Protein AF-A0A9W4UK30-F1 (afdb_monomer_lite)

pLDDT: mean 81.19, std 17.5, range [40.94, 96.38]

Organism: NCBI:txid1303443

InterPro domains:
  IPR059548 C2H2-type transcription factor zfpA, C-terminal domain [PF28332] (1-54)

Radius of gyration: 17.82 Å; chains: 1; bounding box: 58×20×37 Å

Secondary structure (DSSP, 8-state):
--EEEEEEEEEETTEEEEEEEEEEESTT--EEEPTTSS-EEEHHHHHHHHHHHHHHHS-HHHH----TT--TT-GGGHHHHHHHH--

Foldseek 3Di:
DDKDWDWAWADDVLFTQDTDTDIDDPVPWDWAADPVNPGTDTPVNVVSVVVNVCSVPDDCVRSDDGDSPPPVVDPVVVVVVVVVVVD

Structure (mmCIF, N/CA/C/O backbone):
data_AF-A0A9W4UK30-F1
#
_entry.id   AF-A0A9W4UK30-F1
#
loop_
_atom_site.group_PDB
_atom_site.id
_atom_site.type_symbol
_atom_site.label_atom_id
_atom_site.label_alt_id
_atom_site.label_comp_id
_atom_site.label_asym_id
_atom_site.label_entity_id
_atom_site.label_seq_id
_atom_site.pdbx_PDB_ins_code
_atom_site.Cartn_x
_atom_site.Cartn_y
_atom_site.Cartn_z
_atom_site.occupancy
_atom_site.B_iso_or_equiv
_atom_site.auth_seq_id
_atom_site.auth_comp_id
_atom_site.auth_asym_id
_atom_site.auth_atom_id
_atom_site.pdbx_PDB_model_num
ATOM 1 N N . MET A 1 1 ? 0.553 10.752 22.414 1.00 57.06 1 MET A N 1
ATOM 2 C CA . MET A 1 1 ? 0.779 10.448 20.989 1.00 57.06 1 MET A CA 1
ATOM 3 C C . MET A 1 1 ? 0.736 8.933 20.794 1.00 57.06 1 MET A C 1
ATOM 5 O O . MET A 1 1 ? 1.702 8.254 21.125 1.00 57.06 1 MET A O 1
ATOM 9 N N . LYS A 1 2 ? -0.404 8.370 20.369 1.00 79.19 2 LYS A N 1
ATOM 10 C CA . LYS A 1 2 ? -0.545 6.922 20.117 1.00 79.19 2 LYS A CA 1
ATOM 11 C C . LYS A 1 2 ? -0.440 6.654 18.613 1.00 79.19 2 LYS A C 1
ATOM 13 O O . LYS A 1 2 ? -1.425 6.303 17.977 1.00 79.19 2 LYS A O 1
ATOM 18 N N . MET A 1 3 ? 0.760 6.793 18.053 1.00 86.69 3 MET A N 1
ATOM 19 C CA . MET A 1 3 ? 0.989 6.501 16.634 1.00 86.69 3 MET A CA 1
ATOM 20 C C . MET A 1 3 ? 0.840 5.013 16.319 1.00 86.69 3 MET A C 1
ATOM 22 O O . MET A 1 3 ? 1.280 4.150 17.082 1.00 86.69 3 MET A O 1
ATOM 26 N N . LYS A 1 4 ? 0.261 4.715 15.158 1.00 88.56 4 LYS A N 1
ATOM 27 C CA . LYS A 1 4 ? 0.246 3.387 14.546 1.00 88.56 4 LYS A CA 1
ATOM 28 C C . LYS A 1 4 ? 1.273 3.367 13.420 1.00 88.56 4 LYS A C 1
ATOM 30 O O . LYS A 1 4 ? 1.177 4.158 12.486 1.00 88.56 4 LYS A O 1
ATOM 35 N N . LYS A 1 5 ? 2.240 2.453 13.517 1.00 91.75 5 LYS A N 1
ATOM 36 C CA . LYS A 1 5 ? 3.227 2.200 12.463 1.00 91.75 5 LYS A CA 1
ATOM 37 C C . LYS A 1 5 ? 2.707 1.142 11.496 1.00 91.75 5 LYS A C 1
ATOM 39 O O . LYS A 1 5 ? 2.195 0.112 11.936 1.00 91.75 5 LYS A O 1
ATOM 44 N N . ARG A 1 6 ? 2.878 1.368 10.196 1.00 92.06 6 ARG A N 1
ATOM 45 C CA . ARG A 1 6 ? 2.689 0.372 9.136 1.00 92.06 6 ARG A CA 1
ATOM 46 C C . ARG A 1 6 ? 3.873 0.437 8.189 1.00 92.06 6 ARG A C 1
ATOM 48 O O . ARG A 1 6 ? 4.112 1.467 7.575 1.00 92.06 6 ARG A O 1
ATOM 55 N N . VAL A 1 7 ? 4.571 -0.683 8.053 1.00 93.56 7 VAL A N 1
ATOM 56 C CA . VAL A 1 7 ? 5.577 -0.842 7.004 1.00 93.56 7 VAL A CA 1
ATOM 57 C C . VAL A 1 7 ? 4.848 -1.278 5.739 1.00 93.56 7 VAL A C 1
ATOM 59 O O . VAL A 1 7 ? 4.218 -2.335 5.729 1.00 93.56 7 VAL A O 1
ATOM 62 N N . MET A 1 8 ? 4.888 -0.454 4.698 1.00 93.00 8 MET A N 1
ATOM 63 C CA . MET A 1 8 ? 4.346 -0.767 3.380 1.00 93.00 8 MET A CA 1
ATOM 64 C C . MET A 1 8 ? 5.496 -1.155 2.452 1.00 93.00 8 MET A C 1
ATOM 66 O O . MET A 1 8 ? 6.464 -0.412 2.325 1.00 93.00 8 MET A O 1
ATOM 70 N N . CYS A 1 9 ? 5.377 -2.294 1.775 1.00 92.38 9 CYS A N 1
ATOM 71 C CA . CYS A 1 9 ? 6.290 -2.695 0.707 1.00 92.38 9 CYS A CA 1
ATOM 72 C C . CYS A 1 9 ? 5.476 -2.913 -0.567 1.00 92.38 9 CYS A C 1
ATOM 74 O O . CYS A 1 9 ? 4.523 -3.691 -0.550 1.00 92.38 9 CYS A O 1
ATOM 76 N N . VAL A 1 10 ? 5.855 -2.241 -1.650 1.00 92.00 10 VAL A N 1
ATOM 77 C CA . VAL A 1 10 ? 5.179 -2.336 -2.948 1.00 92.00 10 VAL A CA 1
ATOM 78 C C . VAL A 1 10 ? 6.095 -3.059 -3.921 1.00 92.00 10 VAL A C 1
ATOM 80 O O . VAL A 1 10 ? 7.282 -2.733 -4.019 1.00 92.00 10 VAL A O 1
ATOM 83 N N . TYR A 1 11 ? 5.54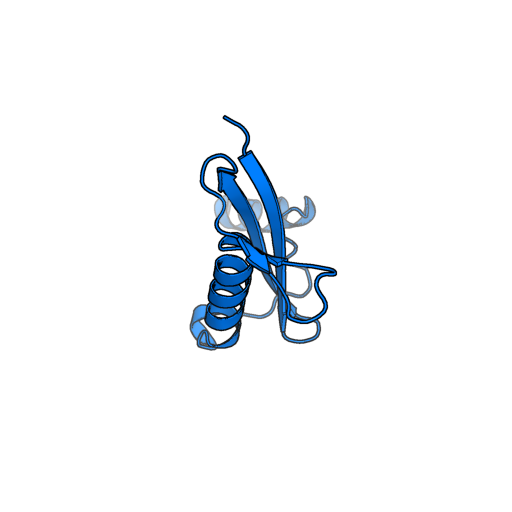4 -4.048 -4.618 1.00 90.62 11 TYR A N 1
ATOM 84 C CA . TYR A 1 11 ? 6.272 -4.906 -5.545 1.00 90.62 11 TYR A CA 1
ATOM 85 C C . TYR A 1 11 ? 5.572 -4.951 -6.895 1.00 90.62 11 TYR A C 1
ATOM 87 O O . TYR A 1 11 ? 4.354 -5.071 -6.944 1.00 90.62 11 TYR A O 1
ATOM 95 N N . ASP A 1 12 ? 6.352 -4.918 -7.967 1.00 88.44 12 ASP A N 1
ATOM 96 C CA . ASP A 1 12 ? 5.921 -5.165 -9.339 1.00 88.44 12 ASP A CA 1
ATOM 97 C C . ASP A 1 12 ? 6.571 -6.473 -9.811 1.00 88.44 12 ASP A C 1
ATOM 99 O O . ASP A 1 12 ? 7.757 -6.528 -10.147 1.00 88.44 12 ASP A O 1
ATOM 103 N N . GLY A 1 13 ? 5.838 -7.581 -9.677 1.00 88.38 13 GLY A N 1
ATOM 104 C CA . GLY A 1 13 ? 6.409 -8.924 -9.789 1.00 88.38 13 GLY A CA 1
ATOM 105 C C . GLY A 1 13 ? 7.506 -9.169 -8.742 1.00 88.38 13 GLY A C 1
ATOM 106 O O . GLY A 1 13 ? 7.265 -9.068 -7.541 1.00 88.38 13 GLY A O 1
ATOM 107 N N . GLN A 1 14 ? 8.719 -9.506 -9.194 1.00 86.00 14 GLN A N 1
ATOM 108 C CA . GLN A 1 14 ? 9.891 -9.709 -8.323 1.00 86.00 14 GLN A CA 1
ATOM 109 C C . GLN A 1 14 ? 10.579 -8.397 -7.918 1.00 86.00 14 GLN A C 1
ATOM 111 O O . GLN A 1 14 ? 11.392 -8.374 -6.993 1.00 86.00 14 GLN A O 1
ATOM 116 N N . ARG A 1 15 ? 10.280 -7.294 -8.607 1.00 86.00 15 ARG A N 1
ATOM 117 C CA . ARG A 1 15 ? 10.903 -5.999 -8.357 1.00 86.00 15 ARG A CA 1
ATOM 118 C C . ARG A 1 15 ? 10.247 -5.321 -7.162 1.00 86.00 15 ARG A C 1
ATOM 120 O O . ARG A 1 15 ? 9.045 -5.084 -7.167 1.00 86.00 15 ARG A O 1
ATOM 127 N N . ARG A 1 16 ? 11.039 -4.904 -6.172 1.00 86.88 16 ARG A N 1
ATOM 128 C CA . ARG A 1 16 ? 10.557 -4.006 -5.115 1.00 86.88 16 ARG A CA 1
ATOM 129 C C . ARG A 1 16 ? 10.553 -2.568 -5.627 1.00 86.88 16 ARG A C 1
ATOM 131 O O . ARG A 1 16 ? 11.615 -2.025 -5.912 1.00 86.88 16 ARG A O 1
ATOM 138 N N . LEU A 1 17 ? 9.372 -1.965 -5.737 1.00 87.75 17 LEU A N 1
ATOM 139 C CA . LEU A 1 17 ? 9.224 -0.567 -6.145 1.00 87.75 17 LEU A CA 1
ATOM 140 C C . LEU A 1 17 ? 9.520 0.383 -4.986 1.00 87.75 17 LEU A C 1
ATOM 142 O O . LEU A 1 17 ? 10.195 1.388 -5.172 1.00 87.75 17 LEU A O 1
ATOM 146 N N . TRP A 1 18 ? 9.028 0.069 -3.784 1.00 87.69 18 TRP A N 1
ATOM 147 C CA . TRP A 1 18 ? 9.162 0.972 -2.643 1.00 87.69 18 TRP A CA 1
ATOM 148 C C . TRP A 1 18 ? 9.039 0.245 -1.301 1.00 87.69 18 TRP A C 1
ATOM 150 O O . TRP A 1 18 ? 8.361 -0.782 -1.198 1.00 87.69 18 TRP A O 1
ATOM 160 N N . LYS A 1 19 ? 9.668 0.798 -0.260 1.00 89.56 19 LYS A N 1
ATOM 161 C CA . LYS A 1 19 ? 9.484 0.410 1.144 1.00 89.56 19 LYS A CA 1
ATOM 162 C C . LYS A 1 19 ? 9.313 1.678 1.970 1.00 89.56 19 LYS A C 1
ATOM 164 O O . LYS A 1 19 ? 10.194 2.527 1.961 1.00 89.56 19 LYS A O 1
ATOM 169 N N . ASP A 1 20 ? 8.201 1.781 2.681 1.00 88.81 20 ASP A N 1
ATOM 170 C CA . ASP A 1 20 ? 7.824 2.980 3.418 1.00 88.81 20 ASP A CA 1
ATOM 171 C C . ASP A 1 20 ? 7.405 2.658 4.849 1.00 88.81 20 ASP A C 1
ATOM 173 O O . ASP A 1 20 ? 6.639 1.722 5.086 1.00 88.81 20 ASP A O 1
ATOM 177 N N . ASP A 1 21 ? 7.869 3.470 5.791 1.00 91.94 21 ASP A N 1
ATOM 178 C CA . ASP A 1 21 ? 7.435 3.439 7.182 1.00 91.94 21 ASP A CA 1
ATOM 179 C C . ASP A 1 21 ? 6.340 4.490 7.374 1.00 91.94 21 ASP A C 1
ATOM 181 O O . ASP A 1 21 ? 6.593 5.651 7.690 1.00 91.94 21 ASP A O 1
ATOM 185 N N . MET A 1 22 ? 5.088 4.077 7.201 1.00 92.25 22 MET A N 1
ATOM 186 C CA . MET A 1 22 ? 3.949 4.963 7.385 1.00 92.25 22 MET A CA 1
ATOM 187 C C . MET A 1 22 ? 3.586 5.069 8.871 1.00 92.25 22 MET A C 1
ATOM 189 O O . MET A 1 22 ? 3.519 4.066 9.588 1.00 92.25 22 MET A O 1
ATOM 193 N N . MET A 1 23 ? 3.292 6.287 9.322 1.00 91.69 23 MET A N 1
ATOM 194 C CA . MET A 1 23 ? 2.872 6.590 10.690 1.00 91.69 23 MET A CA 1
ATOM 195 C C . MET A 1 23 ? 1.592 7.423 10.648 1.00 91.69 23 MET A C 1
ATOM 197 O O . MET A 1 23 ? 1.561 8.454 9.978 1.00 91.69 23 MET A O 1
ATOM 201 N N . LEU A 1 24 ? 0.551 6.991 11.360 1.00 88.56 24 LEU A N 1
ATOM 202 C CA . LEU A 1 24 ? -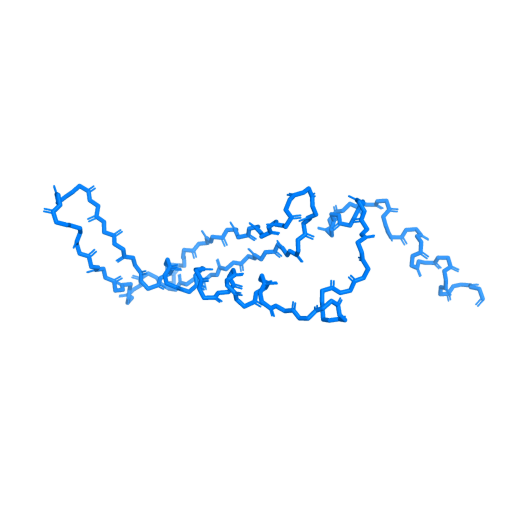0.698 7.746 11.496 1.00 88.56 24 LEU A CA 1
ATOM 203 C C . LEU A 1 24 ? -1.132 7.809 12.961 1.00 88.56 24 LEU A C 1
ATOM 205 O O . LEU A 1 24 ? -0.936 6.847 13.713 1.00 88.56 24 LEU A O 1
ATOM 209 N N . ASP A 1 25 ? -1.721 8.935 13.365 1.00 87.44 25 ASP A N 1
ATOM 210 C CA . ASP A 1 25 ? -2.310 9.062 14.696 1.00 87.44 25 ASP A CA 1
ATOM 211 C C . ASP A 1 25 ? -3.530 8.157 14.847 1.00 87.44 25 ASP A C 1
ATOM 213 O O . ASP A 1 25 ? -4.344 8.045 13.933 1.00 87.44 25 ASP A O 1
ATOM 217 N N . ARG A 1 26 ? -3.679 7.529 16.014 1.00 84.25 26 ARG A N 1
ATOM 218 C CA . ARG A 1 26 ? -4.887 6.762 16.334 1.00 84.25 26 ARG A CA 1
ATOM 219 C C . ARG A 1 26 ? -5.987 7.587 16.969 1.00 84.25 26 ARG A C 1
ATOM 221 O O . ARG A 1 26 ? -7.115 7.102 16.994 1.00 84.25 26 ARG A O 1
ATOM 228 N N . ASP A 1 27 ? -5.691 8.778 17.482 1.00 87.62 27 ASP A N 1
ATOM 229 C CA . ASP A 1 27 ? -6.684 9.552 18.236 1.00 87.62 27 ASP A CA 1
ATOM 230 C C . ASP A 1 27 ? -7.886 9.971 17.361 1.00 87.62 27 ASP A C 1
ATOM 232 O O . ASP A 1 27 ? -8.994 10.113 17.874 1.00 87.62 27 ASP A O 1
ATOM 236 N N . TYR A 1 28 ? -7.701 10.047 16.037 1.00 85.62 28 TYR A N 1
ATOM 237 C CA . TYR A 1 28 ? -8.742 10.387 15.058 1.00 85.62 28 TYR A CA 1
ATOM 238 C C . TYR A 1 28 ? -8.909 9.335 13.943 1.00 85.62 28 TYR A C 1
ATOM 240 O O . TYR A 1 28 ? -9.320 9.678 12.839 1.00 85.62 28 TYR A O 1
ATOM 248 N N . GLU A 1 29 ? -8.596 8.058 14.208 1.00 89.69 29 GLU A N 1
ATOM 249 C CA . GLU A 1 29 ? -8.714 6.983 13.203 1.00 89.69 29 GLU A CA 1
ATOM 250 C C . GLU A 1 29 ? -10.182 6.787 12.778 1.00 89.69 29 GLU A C 1
ATOM 252 O O . GLU A 1 29 ? -11.023 6.314 13.552 1.00 89.69 29 GLU A O 1
ATOM 257 N N . CYS A 1 30 ? -10.489 7.104 11.521 1.00 92.69 30 CYS A N 1
ATOM 258 C CA . CYS A 1 30 ? -11.806 6.852 10.940 1.00 92.69 30 CYS A CA 1
ATOM 259 C C . CYS A 1 30 ? -11.989 5.355 10.660 1.00 92.69 30 CYS A C 1
ATOM 261 O O . CYS A 1 30 ? -11.126 4.737 10.041 1.00 92.69 30 CYS A O 1
ATOM 263 N N . ARG A 1 31 ? -13.126 4.764 11.067 1.00 94.12 31 ARG A N 1
ATOM 264 C CA . ARG A 1 31 ? -13.427 3.333 10.864 1.00 94.12 31 ARG A CA 1
ATOM 265 C C . ARG A 1 31 ? -14.774 3.116 10.184 1.00 94.12 31 ARG A C 1
ATOM 267 O O . ARG A 1 31 ? -15.815 3.466 10.736 1.00 94.12 31 ARG A O 1
ATOM 274 N N . LEU A 1 32 ? -14.754 2.456 9.031 1.00 95.44 32 LEU A N 1
ATOM 275 C CA . LEU A 1 32 ? -15.940 2.011 8.305 1.00 95.44 32 LEU A CA 1
ATOM 276 C C . LEU A 1 32 ? -16.140 0.510 8.533 1.00 95.44 32 LEU A C 1
ATOM 278 O O . LEU A 1 32 ? -15.279 -0.285 8.169 1.00 95.44 32 LEU A O 1
ATOM 282 N N . LYS A 1 33 ? -17.260 0.104 9.133 1.00 96.06 33 LYS A N 1
ATOM 283 C CA . LYS A 1 33 ? -17.551 -1.319 9.376 1.00 96.06 33 LYS A CA 1
ATOM 284 C C . LYS A 1 33 ? -17.849 -2.051 8.068 1.00 96.06 33 LYS A C 1
ATOM 286 O O . LYS A 1 33 ? -18.575 -1.533 7.223 1.00 96.06 33 LYS A O 1
ATOM 291 N N . LEU A 1 34 ? -17.327 -3.267 7.942 1.00 95.06 34 LEU A N 1
ATOM 292 C CA . LEU A 1 34 ? -17.672 -4.162 6.841 1.00 95.06 34 LEU A CA 1
ATOM 293 C C . LEU A 1 34 ? -19.083 -4.753 7.033 1.00 95.06 34 LEU A C 1
ATOM 295 O O . LEU A 1 34 ? -19.526 -4.890 8.178 1.00 95.06 34 LEU A O 1
ATOM 299 N N . PRO A 1 35 ? -19.789 -5.133 5.947 1.00 94.69 35 PRO A N 1
ATOM 300 C CA . PRO A 1 35 ? -21.153 -5.670 6.025 1.00 94.69 35 PRO A CA 1
ATOM 301 C C . PRO A 1 35 ? -21.286 -6.945 6.866 1.00 94.69 35 PRO A C 1
ATOM 303 O O . PRO A 1 35 ? -22.338 -7.197 7.444 1.00 94.69 35 PRO A O 1
ATOM 306 N N . ASP A 1 36 ? -20.220 -7.743 6.951 1.00 94.25 36 ASP A N 1
ATOM 307 C CA . ASP A 1 36 ? -20.173 -8.970 7.750 1.00 94.25 36 ASP A CA 1
ATOM 308 C C . ASP A 1 36 ? -19.968 -8.716 9.255 1.00 94.25 36 ASP A C 1
ATOM 310 O O . ASP A 1 36 ? -20.039 -9.646 10.058 1.00 94.25 36 ASP A O 1
ATOM 314 N N . GLY A 1 37 ? -19.685 -7.467 9.643 1.00 92.25 37 GLY A N 1
ATOM 315 C CA . GLY A 1 37 ? -19.411 -7.055 11.016 1.00 92.25 37 GLY A CA 1
ATOM 316 C C . GLY A 1 37 ? -18.104 -7.595 11.606 1.00 92.25 37 GLY A C 1
ATOM 317 O O . GLY A 1 37 ? -17.826 -7.323 12.774 1.00 92.25 37 GLY A O 1
ATOM 318 N N . LYS A 1 38 ? -17.291 -8.336 10.842 1.00 93.19 38 LYS A N 1
ATOM 319 C CA . LYS A 1 38 ? -16.060 -8.981 11.340 1.00 93.19 38 LYS A CA 1
ATOM 320 C C . LYS A 1 38 ? -14.831 -8.086 11.240 1.00 93.19 38 LYS A C 1
ATOM 322 O O . LYS A 1 38 ? -13.793 -8.408 11.812 1.00 93.19 38 LYS A O 1
ATOM 327 N N . GLY A 1 39 ? -14.942 -6.964 10.536 1.00 93.19 39 GLY A N 1
ATOM 328 C CA . GLY A 1 39 ? -13.833 -6.048 10.331 1.00 93.19 39 GLY A CA 1
ATOM 329 C C . GLY A 1 39 ? -14.269 -4.622 10.046 1.00 93.19 39 GLY A C 1
ATOM 330 O O . GLY A 1 39 ? -15.454 -4.280 9.998 1.00 93.19 39 GLY A O 1
ATOM 331 N N . TYR A 1 40 ? -13.265 -3.779 9.867 1.00 95.12 40 TYR A N 1
ATOM 332 C CA . TYR A 1 40 ? -13.433 -2.393 9.481 1.00 95.12 40 TYR A CA 1
ATOM 333 C C . TYR A 1 40 ? -12.298 -1.977 8.551 1.00 95.12 40 TYR A C 1
ATOM 335 O O . TYR A 1 40 ? -11.190 -2.500 8.645 1.00 95.12 40 TYR A O 1
ATOM 343 N N . ILE A 1 41 ? -12.593 -1.024 7.679 1.00 94.75 41 ILE A N 1
ATOM 344 C CA . ILE A 1 41 ? -11.617 -0.314 6.857 1.00 94.75 41 ILE A CA 1
ATOM 345 C C . ILE A 1 41 ? -11.282 0.986 7.577 1.00 94.75 41 ILE A C 1
ATOM 347 O O . ILE A 1 41 ? -12.193 1.658 8.074 1.00 94.75 41 ILE A O 1
ATOM 351 N N . THR A 1 42 ? -10.002 1.348 7.635 1.00 94.44 42 THR A N 1
ATOM 352 C CA . THR A 1 42 ? -9.572 2.638 8.180 1.00 94.44 42 THR A CA 1
ATOM 353 C C . THR A 1 42 ? -9.083 3.604 7.109 1.00 94.44 42 THR A C 1
ATOM 355 O O . THR A 1 42 ? -8.724 3.221 5.994 1.00 94.44 42 THR A O 1
ATOM 358 N N . ASP A 1 43 ? -9.034 4.883 7.461 1.00 93.38 43 ASP A N 1
ATOM 359 C CA . ASP A 1 43 ? -8.300 5.910 6.713 1.00 93.38 43 ASP A CA 1
ATOM 360 C C . ASP A 1 43 ? -6.862 5.484 6.365 1.00 93.38 43 ASP A C 1
ATOM 362 O O . ASP A 1 43 ? -6.397 5.704 5.243 1.00 93.38 43 ASP A O 1
ATOM 366 N N . PHE A 1 44 ? -6.182 4.804 7.290 1.00 94.12 44 PHE A N 1
ATOM 367 C CA . PHE A 1 44 ? -4.838 4.291 7.073 1.00 94.12 44 PHE A CA 1
ATOM 368 C C . PHE A 1 44 ? -4.775 3.257 5.942 1.00 94.12 44 PHE A C 1
ATOM 370 O O . PHE A 1 44 ? -3.828 3.273 5.158 1.00 94.12 44 PHE A O 1
ATOM 377 N N . ASP A 1 45 ? -5.790 2.395 5.815 1.00 93.62 45 ASP A N 1
ATOM 378 C CA . ASP A 1 45 ? -5.905 1.432 4.711 1.00 93.62 45 ASP A CA 1
ATOM 379 C C . ASP A 1 45 ? -6.083 2.143 3.369 1.00 93.62 45 ASP A C 1
ATOM 381 O O . ASP A 1 45 ? -5.402 1.814 2.397 1.00 93.62 45 ASP A O 1
ATOM 385 N N . ILE A 1 46 ? -6.917 3.184 3.332 1.00 94.50 46 ILE A N 1
ATOM 386 C CA . ILE A 1 46 ? -7.120 4.006 2.134 1.00 94.50 46 ILE A CA 1
ATOM 387 C C . ILE A 1 46 ? -5.810 4.690 1.721 1.00 94.50 46 ILE A C 1
ATOM 389 O O . ILE A 1 46 ? -5.478 4.724 0.537 1.00 94.50 46 ILE A O 1
ATOM 393 N N . HIS A 1 47 ? -5.046 5.234 2.671 1.00 93.69 47 HIS A N 1
ATOM 394 C CA . HIS A 1 47 ? -3.741 5.835 2.382 1.00 93.69 47 HIS A CA 1
ATOM 395 C C . HIS A 1 47 ? -2.723 4.818 1.867 1.00 93.69 47 HIS A C 1
ATOM 397 O O . HIS A 1 47 ? -1.984 5.135 0.935 1.00 93.69 47 HIS A O 1
ATOM 403 N N . THR A 1 48 ? -2.698 3.605 2.424 1.00 94.50 48 THR A N 1
ATOM 404 C CA . THR A 1 48 ? -1.848 2.521 1.915 1.00 94.50 48 THR A CA 1
ATOM 405 C C . THR A 1 48 ? -2.201 2.186 0.463 1.00 94.50 48 THR A C 1
ATOM 407 O O . THR A 1 48 ? -1.307 2.154 -0.378 1.00 94.50 48 THR A O 1
ATOM 410 N N . LEU A 1 49 ? -3.490 2.023 0.141 1.00 96.06 49 LEU A N 1
ATOM 411 C CA . LEU A 1 49 ? -3.931 1.726 -1.227 1.00 96.06 49 LEU A CA 1
ATOM 412 C C . LEU A 1 49 ? -3.594 2.853 -2.209 1.00 96.06 49 LEU A C 1
ATOM 414 O O . LEU A 1 49 ? -3.057 2.580 -3.275 1.00 96.06 49 LEU A O 1
ATOM 418 N N . LYS A 1 50 ? -3.835 4.117 -1.839 1.00 96.00 50 LYS A N 1
ATOM 419 C CA . LYS A 1 50 ? -3.510 5.273 -2.693 1.00 96.00 50 LYS A CA 1
ATOM 420 C C . LYS A 1 50 ? -2.018 5.368 -3.013 1.00 96.00 50 LYS A C 1
ATOM 422 O O . LYS A 1 50 ? -1.662 5.679 -4.143 1.00 96.00 50 LYS A O 1
ATOM 427 N N . ARG A 1 51 ? -1.143 5.114 -2.032 1.00 94.56 51 ARG A N 1
ATOM 428 C CA . ARG A 1 51 ? 0.311 5.124 -2.263 1.00 94.56 51 ARG A CA 1
ATOM 429 C C . ARG A 1 51 ? 0.750 3.958 -3.143 1.00 94.56 51 ARG A C 1
ATOM 431 O O . ARG A 1 51 ? 1.560 4.165 -4.038 1.00 94.56 51 ARG A O 1
ATOM 438 N N . ALA A 1 52 ? 0.213 2.760 -2.909 1.00 95.00 52 ALA A N 1
ATOM 439 C CA . ALA A 1 52 ? 0.510 1.602 -3.745 1.00 95.00 52 ALA A CA 1
ATOM 440 C C . ALA A 1 52 ? 0.077 1.831 -5.201 1.00 95.00 52 ALA A C 1
ATOM 442 O O . ALA A 1 52 ? 0.874 1.620 -6.109 1.00 95.00 52 ALA A O 1
ATOM 443 N N . ASP A 1 53 ? -1.140 2.331 -5.418 1.00 96.38 53 ASP A N 1
ATOM 444 C CA . ASP A 1 53 ? -1.673 2.621 -6.751 1.00 96.38 53 ASP A CA 1
ATOM 445 C C . ASP A 1 53 ? -0.835 3.676 -7.492 1.00 96.38 53 ASP A C 1
ATOM 447 O O . ASP A 1 53 ? -0.467 3.480 -8.648 1.00 96.38 53 ASP A O 1
ATOM 451 N N . ALA A 1 54 ? -0.422 4.747 -6.805 1.00 94.50 54 ALA A N 1
ATOM 452 C CA . ALA A 1 54 ? 0.478 5.747 -7.381 1.00 94.50 54 ALA A CA 1
ATOM 453 C C . ALA A 1 54 ? 1.825 5.144 -7.825 1.00 94.50 54 ALA A C 1
ATOM 455 O O . ALA A 1 54 ? 2.315 5.463 -8.901 1.00 94.50 54 ALA A O 1
ATOM 456 N N . LEU A 1 55 ? 2.404 4.237 -7.030 1.00 93.38 55 LEU A N 1
ATOM 457 C CA . LEU A 1 55 ? 3.670 3.573 -7.363 1.00 93.38 55 LEU A CA 1
ATOM 458 C C . LEU A 1 55 ? 3.530 2.588 -8.532 1.00 93.38 55 LEU A C 1
ATOM 460 O O . LEU A 1 55 ? 4.442 2.467 -9.348 1.00 93.38 55 LEU A O 1
ATOM 464 N N . HIS A 1 56 ? 2.399 1.889 -8.633 1.00 93.88 56 HIS A N 1
ATOM 465 C CA . HIS A 1 56 ? 2.133 0.993 -9.758 1.00 93.88 56 HIS A CA 1
ATOM 466 C C . HIS A 1 56 ? 1.925 1.753 -11.069 1.00 93.88 56 HIS A C 1
ATOM 468 O O . HIS A 1 56 ? 2.419 1.302 -12.106 1.00 93.88 56 HIS A O 1
ATOM 474 N N . ASN A 1 57 ? 1.264 2.910 -11.004 1.00 95.25 57 ASN A N 1
ATOM 475 C CA . ASN A 1 57 ? 0.976 3.766 -12.156 1.00 95.25 57 ASN A CA 1
ATOM 476 C C . ASN A 1 57 ? 2.100 4.759 -12.501 1.00 95.25 57 ASN A C 1
ATOM 478 O O . ASN A 1 57 ? 1.969 5.482 -13.486 1.00 95.25 57 ASN A O 1
ATOM 482 N N . ALA A 1 58 ? 3.187 4.800 -11.725 1.00 92.81 58 ALA A N 1
ATOM 483 C CA . ALA A 1 58 ? 4.362 5.608 -12.041 1.00 92.81 58 ALA A CA 1
ATOM 484 C C . ALA A 1 58 ? 4.9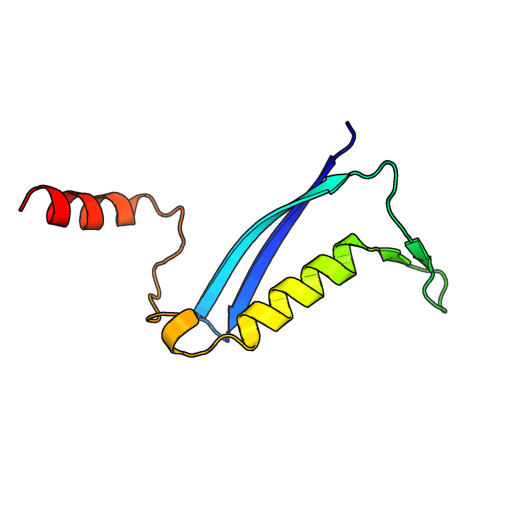64 5.205 -13.399 1.00 92.81 58 ALA A C 1
ATOM 486 O O . ALA A 1 58 ? 4.947 4.021 -13.767 1.00 92.81 58 ALA A O 1
ATOM 487 N N . THR A 1 59 ? 5.506 6.175 -14.137 1.00 92.00 59 THR A N 1
ATOM 488 C CA . THR A 1 59 ? 6.133 5.902 -15.440 1.00 92.00 59 THR A CA 1
ATOM 489 C C . THR A 1 59 ? 7.403 5.063 -15.278 1.00 92.00 59 THR A C 1
ATOM 491 O O . THR A 1 59 ? 7.938 4.908 -14.176 1.00 92.00 59 THR A O 1
ATOM 494 N N . GLU A 1 60 ? 7.909 4.481 -16.368 1.00 86.81 60 GLU A N 1
ATOM 495 C CA . GLU A 1 60 ? 9.156 3.707 -16.304 1.00 86.81 60 GLU A CA 1
ATOM 496 C C . GLU A 1 60 ? 10.342 4.580 -15.866 1.00 86.81 60 GLU A C 1
ATOM 498 O O . GLU A 1 60 ? 11.186 4.124 -15.090 1.00 86.81 60 GLU A O 1
ATOM 503 N N . GLU A 1 61 ? 10.362 5.849 -16.283 1.00 87.75 61 GLU A N 1
ATOM 504 C CA . GLU A 1 61 ? 11.360 6.839 -15.874 1.00 87.75 61 GLU A CA 1
ATOM 505 C C . GLU A 1 61 ? 11.280 7.137 -14.372 1.00 87.75 61 GLU A C 1
ATOM 507 O O . GLU A 1 61 ? 12.309 7.161 -13.698 1.00 87.75 61 GLU A O 1
ATOM 512 N N . GLU A 1 62 ? 10.071 7.309 -13.827 1.00 86.94 62 GLU A N 1
ATOM 513 C CA . GLU A 1 62 ? 9.849 7.569 -12.398 1.00 86.94 62 GLU A CA 1
ATOM 514 C C . GLU A 1 62 ? 10.181 6.353 -11.524 1.00 86.94 62 GLU A C 1
ATOM 516 O O . GLU A 1 62 ? 10.717 6.498 -10.423 1.00 86.94 62 GLU A O 1
ATOM 521 N N . LYS A 1 63 ? 9.896 5.138 -12.010 1.00 85.00 63 LYS A N 1
ATOM 522 C CA . LYS A 1 63 ? 10.267 3.889 -11.328 1.00 85.00 63 LYS A CA 1
ATOM 523 C C . LYS A 1 63 ? 11.787 3.699 -11.296 1.00 85.00 63 LYS A C 1
ATOM 525 O O . LYS A 1 63 ? 12.298 3.031 -10.393 1.00 85.00 63 LYS A O 1
ATOM 530 N N . GLY A 1 64 ? 12.506 4.240 -12.278 1.00 84.00 64 GLY A N 1
ATOM 531 C CA . GLY A 1 64 ? 13.948 4.080 -12.444 1.00 84.00 64 GLY A CA 1
ATOM 532 C C . GLY A 1 64 ? 14.355 2.674 -12.917 1.00 84.00 64 GLY A C 1
ATOM 533 O O . GLY A 1 64 ? 13.501 1.820 -13.187 1.00 84.00 64 GLY A O 1
ATOM 534 N N . PRO A 1 65 ? 15.663 2.383 -13.018 1.00 82.44 65 PRO A N 1
ATOM 535 C CA . PRO A 1 65 ? 16.152 1.073 -13.439 1.00 82.44 65 PRO A CA 1
ATOM 536 C C . PRO A 1 65 ? 15.852 -0.005 -12.391 1.00 82.44 65 PRO A C 1
ATOM 538 O O . PRO A 1 65 ? 15.987 0.216 -11.185 1.00 82.44 65 PRO A O 1
ATOM 541 N N . TRP A 1 66 ? 15.483 -1.209 -12.841 1.00 80.19 66 TRP A N 1
ATOM 542 C CA . TRP A 1 66 ? 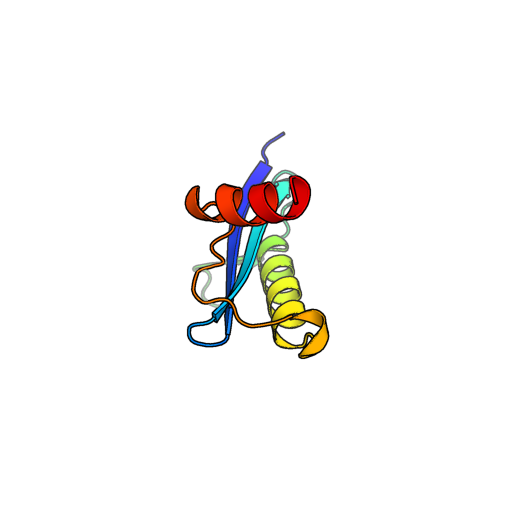15.376 -2.342 -11.927 1.00 80.19 66 TRP A CA 1
ATOM 543 C C . TRP A 1 66 ? 16.765 -2.753 -11.439 1.00 80.19 66 TRP A C 1
ATOM 545 O O . TRP A 1 66 ? 17.678 -3.012 -12.221 1.00 80.19 66 TRP A O 1
ATOM 555 N N . ARG A 1 67 ? 16.907 -2.815 -10.121 1.00 72.69 67 ARG A N 1
ATOM 556 C CA . ARG A 1 67 ? 18.117 -3.245 -9.433 1.00 72.69 67 ARG A CA 1
ATOM 557 C C . ARG A 1 67 ? 17.709 -4.384 -8.496 1.00 72.69 67 ARG A C 1
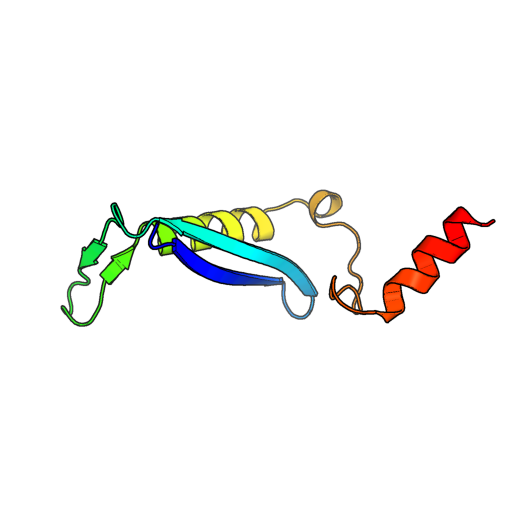ATOM 559 O O . ARG A 1 67 ? 17.047 -4.109 -7.492 1.00 72.69 67 ARG A O 1
ATOM 566 N N . PRO A 1 68 ? 18.020 -5.643 -8.847 1.00 68.25 68 PRO A N 1
ATOM 567 C CA . PRO A 1 68 ? 17.633 -6.820 -8.067 1.00 68.25 68 PRO A CA 1
ATOM 568 C C . PRO A 1 68 ? 18.056 -6.729 -6.592 1.00 68.25 68 PRO A C 1
ATOM 570 O O . PRO A 1 68 ? 17.310 -7.166 -5.719 1.00 68.25 68 PRO A O 1
ATOM 573 N N . ASP A 1 69 ? 19.175 -6.048 -6.328 1.00 62.50 69 ASP A N 1
ATOM 574 C CA . ASP A 1 69 ? 19.799 -5.936 -5.004 1.00 62.50 69 ASP A CA 1
ATOM 575 C C . ASP A 1 69 ? 19.457 -4.631 -4.261 1.00 62.50 69 ASP A C 1
ATOM 577 O O . ASP A 1 69 ? 19.951 -4.389 -3.163 1.00 62.50 69 ASP A O 1
ATOM 581 N N . ASN A 1 70 ? 18.573 -3.775 -4.801 1.00 54.22 70 ASN A N 1
ATOM 582 C CA . ASN A 1 70 ? 18.210 -2.493 -4.175 1.00 54.22 70 ASN A CA 1
ATOM 583 C C . ASN A 1 70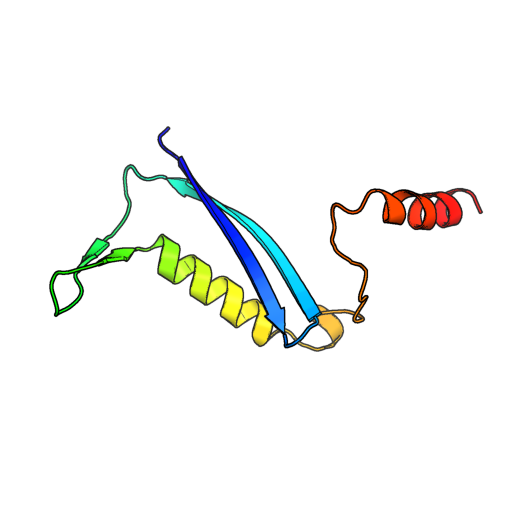 ? 17.214 -2.653 -3.016 1.00 54.22 70 ASN A C 1
ATOM 585 O O . ASN A 1 70 ? 16.214 -1.930 -2.878 1.00 54.22 70 ASN A O 1
ATOM 589 N N . ILE A 1 71 ? 17.520 -3.575 -2.107 1.00 55.69 71 ILE A N 1
ATOM 590 C CA . ILE A 1 71 ? 17.014 -3.479 -0.756 1.00 55.69 71 ILE A CA 1
ATOM 591 C C . ILE A 1 71 ? 17.744 -2.303 -0.096 1.00 55.69 71 ILE A C 1
ATOM 593 O O . ILE A 1 71 ? 18.770 -2.492 0.533 1.00 55.69 71 ILE A O 1
ATOM 597 N N . ILE A 1 72 ? 17.243 -1.068 -0.235 1.00 47.47 72 ILE A N 1
ATOM 598 C CA . ILE A 1 72 ? 17.724 0.054 0.591 1.00 47.47 72 ILE A CA 1
ATOM 599 C C . ILE A 1 72 ? 17.617 -0.393 2.059 1.00 47.47 72 ILE A C 1
ATOM 601 O O . ILE A 1 72 ? 16.519 -0.720 2.535 1.00 47.47 72 ILE A O 1
ATOM 605 N N . GLY A 1 73 ? 18.786 -0.527 2.694 1.00 49.94 73 GLY A N 1
ATOM 606 C CA . GLY A 1 73 ? 19.020 -1.256 3.943 1.00 49.94 73 GLY A CA 1
ATOM 607 C C . GLY A 1 73 ? 20.059 -2.389 3.854 1.00 49.94 73 GLY A C 1
ATOM 608 O O . GLY A 1 73 ? 20.406 -2.936 4.896 1.00 49.94 73 GLY A O 1
ATOM 609 N N . ASP A 1 74 ? 20.554 -2.745 2.667 1.00 46.31 74 ASP A N 1
ATOM 610 C CA . ASP A 1 74 ? 21.660 -3.691 2.513 1.00 46.31 74 ASP A CA 1
ATOM 611 C C . ASP A 1 74 ? 22.998 -2.959 2.696 1.00 46.31 74 ASP A C 1
ATOM 613 O O . ASP A 1 74 ? 23.329 -2.027 1.958 1.00 46.31 74 ASP A O 1
ATOM 617 N N . SER A 1 75 ? 23.767 -3.362 3.706 1.00 50.00 75 SER A N 1
ATOM 618 C CA . SER A 1 75 ? 25.082 -2.796 4.039 1.00 50.00 75 SER A CA 1
ATOM 619 C C . SER A 1 75 ? 26.095 -2.894 2.893 1.00 50.00 75 SER A C 1
ATOM 621 O O . SER A 1 75 ? 27.117 -2.216 2.926 1.00 50.00 75 SER A O 1
ATOM 623 N N . ASN A 1 76 ? 25.802 -3.706 1.875 1.00 48.44 76 ASN A N 1
ATOM 624 C CA . ASN A 1 76 ? 26.657 -3.924 0.713 1.00 48.44 76 ASN A CA 1
ATOM 625 C C . ASN A 1 76 ? 26.542 -2.844 -0.376 1.00 48.44 76 ASN A C 1
ATOM 627 O O . ASN A 1 76 ? 27.348 -2.854 -1.298 1.00 48.44 76 ASN A O 1
ATOM 631 N N . ASN A 1 77 ? 25.580 -1.913 -0.297 1.00 46.84 77 ASN A N 1
ATOM 632 C CA . ASN A 1 77 ? 25.449 -0.834 -1.293 1.00 46.84 77 ASN A CA 1
ATOM 633 C C . ASN A 1 77 ? 26.143 0.477 -0.881 1.00 46.84 77 ASN A C 1
ATOM 635 O O . ASN A 1 77 ? 26.261 1.392 -1.688 1.00 46.84 77 ASN A O 1
ATOM 639 N N . LEU A 1 78 ? 26.650 0.568 0.355 1.00 51.59 78 LEU A N 1
ATOM 640 C CA . LEU A 1 78 ? 27.474 1.703 0.792 1.00 51.59 78 LEU A CA 1
ATOM 641 C C . LEU A 1 78 ? 28.837 1.727 0.087 1.00 51.59 78 LEU A C 1
ATOM 643 O O . LEU A 1 78 ? 29.417 2.793 -0.081 1.00 51.59 78 LEU A O 1
ATOM 647 N N . THR A 1 79 ? 29.354 0.569 -0.330 1.00 51.50 79 THR A N 1
ATOM 648 C CA . THR A 1 79 ? 30.662 0.466 -0.988 1.00 51.50 79 THR A CA 1
ATOM 649 C C . THR A 1 79 ? 30.648 1.026 -2.408 1.00 51.50 79 THR A C 1
ATOM 651 O O . THR A 1 79 ? 31.609 1.680 -2.790 1.00 51.50 79 THR A O 1
ATOM 654 N N . ALA A 1 80 ? 29.556 0.855 -3.160 1.00 50.31 80 ALA A N 1
ATOM 655 C CA . ALA A 1 80 ? 29.463 1.362 -4.532 1.00 50.31 80 ALA A CA 1
ATOM 656 C C . ALA A 1 80 ? 29.351 2.899 -4.592 1.00 50.31 80 ALA A C 1
ATOM 658 O O . ALA A 1 80 ? 30.048 3.530 -5.380 1.00 50.31 80 ALA A O 1
ATOM 659 N N . GLU A 1 81 ? 28.537 3.514 -3.724 1.00 49.28 81 GLU A N 1
ATOM 660 C CA . GLU A 1 81 ? 28.406 4.983 -3.672 1.00 49.28 81 GLU A CA 1
ATOM 661 C C . GLU A 1 81 ? 29.662 5.673 -3.099 1.00 49.28 81 GLU A C 1
ATOM 663 O O . GLU A 1 81 ? 29.972 6.802 -3.477 1.00 49.28 81 GLU A O 1
ATOM 668 N N . LEU A 1 82 ? 30.422 5.007 -2.217 1.00 51.50 82 LEU A N 1
ATOM 669 C CA . LEU A 1 82 ? 31.697 5.529 -1.703 1.00 51.50 82 LEU A CA 1
ATOM 670 C C . LEU A 1 82 ? 32.832 5.458 -2.733 1.00 51.50 82 LEU A C 1
ATOM 672 O O . LEU A 1 82 ? 33.667 6.358 -2.758 1.00 51.50 82 LEU A O 1
ATOM 676 N N . GLU A 1 83 ? 32.880 4.428 -3.580 1.00 52.59 83 GLU A N 1
ATOM 677 C CA . GLU A 1 83 ? 33.896 4.323 -4.637 1.00 52.59 83 GLU A CA 1
ATOM 678 C C . GLU A 1 83 ? 33.699 5.376 -5.737 1.00 52.59 83 GLU A C 1
ATOM 680 O O . GLU A 1 83 ? 34.679 5.925 -6.235 1.00 52.59 83 GLU A O 1
ATOM 685 N N . GLU A 1 84 ? 32.453 5.729 -6.063 1.00 52.75 84 GLU A N 1
ATOM 686 C CA . GLU A 1 84 ? 32.146 6.772 -7.051 1.00 52.75 84 GLU A CA 1
ATOM 687 C C . GLU A 1 84 ? 32.442 8.194 -6.529 1.00 52.75 84 GLU A C 1
ATOM 689 O O . GLU A 1 84 ? 32.743 9.091 -7.310 1.00 52.75 84 GLU A O 1
ATOM 694 N N . PHE A 1 85 ? 32.418 8.408 -5.208 1.00 43.41 85 PHE A N 1
ATOM 695 C CA . PHE A 1 85 ? 32.708 9.712 -4.591 1.00 43.41 85 PHE A CA 1
ATOM 696 C C . PHE A 1 85 ? 34.206 9.955 -4.321 1.00 43.41 85 PHE A C 1
ATOM 698 O O . PHE A 1 85 ? 34.612 11.083 -4.036 1.00 43.41 85 PHE A O 1
ATOM 705 N N . VAL A 1 86 ? 35.029 8.902 -4.369 1.00 49.66 86 VAL A N 1
ATOM 706 C CA . VAL A 1 86 ? 36.482 8.946 -4.101 1.00 49.66 86 VAL A CA 1
ATOM 707 C C . VAL A 1 86 ? 37.311 8.812 -5.396 1.00 49.66 86 VAL A C 1
ATOM 709 O O . VAL A 1 86 ? 38.540 8.887 -5.343 1.00 49.66 86 VAL A O 1
ATOM 712 N N . GLY A 1 87 ? 36.651 8.657 -6.552 1.00 40.94 87 GLY A N 1
ATOM 713 C CA . GLY A 1 87 ? 37.256 8.645 -7.892 1.00 40.94 87 GLY A CA 1
ATOM 714 C C . GLY A 1 87 ? 37.507 10.027 -8.484 1.00 40.94 87 GLY A C 1
ATOM 715 O O . GLY A 1 87 ? 36.622 10.901 -8.360 1.00 40.94 87 GLY A O 1
#

Sequence (87 aa):
MKMKKRVMCVYDGQRRLWKDDMMLDRDYECRLKLPDGKGYITDFDIHTLKRADALHNATEEEKGPWRPDNIIGDSNNLTAELEEFVG